Protein AF-A0A920NZK8-F1 (afdb_monomer)

Mean predicted aligned error: 5.79 Å

Foldseek 3Di:
DVVQQFQWDDDPNDTARPFGDDDPDDSYDADDPDDGPCVVRVVVQVVCVVPHNDDHDPPPDDDDDDPDPPVVVVLVVFFPDDDDPDPPDDDWTWGADPVRHTDDIDD

Sequence (107 aa):
MKNLGAVFGQKFGWERPNFFATDGMEQKDDWSFRRSKWFKAVEKECKNVKEKVGLLDMSGPFLNENKRAGCRRIFRLFSCNKLPKKIGRINLCPALNTKGEFIQNLQ

Radius of gyration: 19.39 Å; Cα contacts (8 Å, |Δi|>4): 105; chains: 1; bounding box: 46×30×51 Å

Secondary structure (DSSP, 8-state):
-GGGTEEEEEETTEEEEEEE--TT--SS----SS--TTHHHHHHHHHHHHHS------SSS-------TTHHHHHHHHBSSPPP-STT----EEEE-TTS-EEEEE-

Solvent-accessible surface area (backbone atoms only — not comparable to full-atom values): 7055 Å² total; per-residue (Å²): 100,63,95,69,23,36,28,69,42,79,55,97,95,36,79,41,68,74,48,47,41,52,95,86,48,71,71,62,89,60,92,57,101,57,92,36,78,60,54,63,38,49,52,50,51,53,48,38,43,74,77,63,74,71,86,78,92,75,80,81,65,93,81,86,86,79,88,56,89,67,47,70,61,58,53,55,73,44,28,81,44,86,73,66,89,56,90,97,56,83,55,80,27,45,26,53,48,99,85,69,48,85,72,50,76,42,114

pLDDT: mean 89.44, std 5.25, range [62.03, 98.06]

Structure (mmCIF, N/CA/C/O backbone):
data_AF-A0A920NZK8-F1
#
_entry.id   AF-A0A920NZK8-F1
#
loop_
_atom_site.group_PDB
_atom_site.id
_atom_site.type_symbol
_atom_site.label_atom_id
_atom_site.label_alt_id
_atom_site.label_comp_id
_atom_site.label_asym_id
_atom_site.label_entity_id
_atom_site.label_seq_id
_atom_site.pdbx_PDB_ins_code
_atom_site.Cartn_x
_atom_site.Cartn_y
_atom_site.Cartn_z
_atom_site.occupancy
_atom_site.B_iso_or_equiv
_atom_site.auth_seq_id
_atom_site.auth_comp_id
_atom_site.auth_asym_id
_atom_site.auth_atom_id
_atom_site.pdbx_PDB_model_num
ATOM 1 N N . MET A 1 1 ? -15.147 4.791 -0.187 1.00 88.62 1 MET A N 1
ATOM 2 C CA . MET A 1 1 ? -14.550 4.105 0.987 1.00 88.62 1 MET A CA 1
ATOM 3 C C . MET A 1 1 ? -14.914 4.756 2.323 1.00 88.62 1 MET A C 1
ATOM 5 O O . MET A 1 1 ? -14.908 4.050 3.318 1.00 88.62 1 MET A O 1
ATOM 9 N N . LYS A 1 2 ? -15.310 6.039 2.370 1.00 89.81 2 LYS A N 1
ATOM 10 C CA . LYS A 1 2 ? -15.757 6.710 3.609 1.00 89.81 2 LYS A CA 1
ATOM 11 C C . LYS A 1 2 ? -16.853 5.943 4.372 1.00 89.81 2 LYS A C 1
ATOM 13 O O . LYS A 1 2 ? -16.718 5.698 5.560 1.00 89.81 2 LYS A O 1
ATOM 18 N N . ASN A 1 3 ? -17.868 5.438 3.665 1.00 92.19 3 ASN A N 1
ATOM 19 C CA . ASN A 1 3 ? -18.939 4.625 4.270 1.00 92.19 3 ASN A CA 1
ATOM 20 C C . ASN A 1 3 ? -18.452 3.289 4.867 1.00 92.19 3 ASN A C 1
ATOM 22 O O . ASN A 1 3 ? -19.171 2.684 5.649 1.00 92.19 3 ASN A O 1
ATOM 26 N N . LEU A 1 4 ? -17.251 2.830 4.502 1.00 91.50 4 LEU A N 1
ATOM 27 C CA . LEU A 1 4 ? -16.625 1.612 5.029 1.00 91.50 4 LEU A CA 1
ATOM 28 C C . LEU A 1 4 ? -15.693 1.898 6.218 1.00 91.50 4 LEU A C 1
ATOM 30 O O . LEU A 1 4 ? -14.995 0.995 6.660 1.00 91.50 4 LEU A O 1
ATOM 34 N N . GLY A 1 5 ? -15.634 3.141 6.705 1.00 92.75 5 GLY A N 1
ATOM 35 C CA . GLY A 1 5 ? -14.765 3.515 7.821 1.00 92.75 5 GLY A CA 1
ATOM 36 C C . GLY A 1 5 ? -13.399 4.071 7.422 1.00 92.75 5 GLY A C 1
ATOM 37 O O . GLY A 1 5 ? -12.555 4.238 8.293 1.00 92.75 5 GLY A O 1
ATOM 38 N N . ALA A 1 6 ? -13.144 4.347 6.139 1.00 94.06 6 ALA A N 1
ATOM 39 C CA . ALA A 1 6 ? -11.835 4.835 5.701 1.00 94.06 6 ALA A CA 1
ATOM 40 C C . ALA A 1 6 ? -11.468 6.188 6.328 1.00 94.06 6 ALA A C 1
ATOM 42 O O . ALA A 1 6 ? -12.164 7.185 6.118 1.00 94.06 6 ALA A O 1
ATOM 43 N N . VAL A 1 7 ? -10.321 6.227 7.005 1.00 94.19 7 VAL A N 1
ATOM 44 C CA . VAL A 1 7 ? -9.666 7.458 7.452 1.00 94.19 7 VAL A CA 1
ATOM 45 C C . VAL A 1 7 ? -8.642 7.851 6.395 1.00 94.19 7 VAL A C 1
ATOM 47 O O . VAL A 1 7 ? -7.659 7.144 6.167 1.00 94.19 7 VAL A O 1
ATOM 50 N N . PHE A 1 8 ? -8.910 8.950 5.693 1.00 93.94 8 PHE A N 1
ATOM 51 C CA . PHE A 1 8 ? -8.103 9.383 4.555 1.00 93.94 8 PHE A CA 1
ATOM 52 C C . PHE A 1 8 ? -6.928 10.260 4.983 1.00 93.94 8 PHE A C 1
ATOM 54 O O . PHE A 1 8 ? -7.085 11.192 5.768 1.00 93.94 8 PHE A O 1
ATOM 61 N N . GLY A 1 9 ? -5.766 9.984 4.398 1.00 92.00 9 GLY A N 1
ATOM 62 C CA . GLY A 1 9 ? -4.621 10.882 4.344 1.00 92.00 9 GLY A CA 1
ATOM 63 C C . GLY A 1 9 ? -4.399 11.406 2.927 1.00 92.00 9 GLY A C 1
ATOM 64 O O . GLY A 1 9 ? -4.974 10.905 1.960 1.00 92.00 9 GLY A O 1
ATOM 65 N N . GLN A 1 10 ? -3.528 12.404 2.794 1.00 91.31 10 GLN A N 1
ATOM 66 C CA . GLN A 1 10 ? -3.180 13.008 1.511 1.00 91.31 10 GLN A CA 1
ATOM 67 C C . GLN A 1 10 ? -1.742 12.638 1.124 1.00 91.31 10 GLN A C 1
ATOM 69 O O . GLN A 1 10 ? -0.816 12.787 1.920 1.00 91.31 10 GLN A O 1
ATOM 74 N N . LYS A 1 11 ? -1.539 12.163 -0.110 1.00 88.38 11 LYS A N 1
ATOM 75 C CA . LYS A 1 11 ? -0.209 11.889 -0.676 1.00 88.38 11 LYS A CA 1
ATOM 76 C C . LYS A 1 11 ? -0.147 12.287 -2.153 1.00 88.38 11 LYS A C 1
ATOM 78 O O . LYS A 1 11 ? -0.921 11.780 -2.953 1.00 88.38 11 LYS A O 1
ATOM 83 N N . PHE A 1 12 ? 0.766 13.195 -2.518 1.00 88.25 12 PHE A N 1
ATOM 84 C CA . PHE A 1 12 ? 0.970 13.693 -3.898 1.00 88.25 12 PHE A CA 1
ATOM 85 C C . PHE A 1 12 ? -0.325 14.065 -4.660 1.00 88.25 12 PHE A C 1
ATOM 87 O O . PHE A 1 12 ? -0.554 13.606 -5.772 1.00 88.25 12 PHE A O 1
ATOM 94 N N . GLY A 1 13 ? -1.201 14.865 -4.051 1.00 90.56 13 GLY A N 1
ATOM 95 C CA . GLY A 1 13 ? -2.505 15.256 -4.603 1.00 90.56 13 GLY A CA 1
ATOM 96 C C . GLY A 1 13 ? -3.635 14.227 -4.456 1.00 90.56 13 GLY A C 1
ATOM 97 O O . GLY A 1 13 ? -4.787 14.590 -4.653 1.00 90.56 13 GLY A O 1
ATOM 98 N N . TRP A 1 14 ? -3.348 12.983 -4.061 1.00 90.69 14 TRP A N 1
ATOM 99 C CA . TRP A 1 14 ? -4.360 11.935 -3.895 1.00 90.69 14 TRP A CA 1
ATOM 100 C C . TRP A 1 14 ? -4.798 11.764 -2.443 1.00 90.69 14 TRP A C 1
ATOM 102 O O . TRP A 1 14 ? -3.958 11.716 -1.541 1.00 90.69 14 TRP A O 1
ATOM 112 N N . GLU A 1 15 ? -6.100 11.586 -2.230 1.00 92.06 15 GLU A N 1
ATOM 113 C CA . GLU A 1 15 ? -6.647 11.073 -0.974 1.00 92.06 15 GLU A CA 1
ATOM 114 C C . GLU A 1 15 ? -6.541 9.547 -0.955 1.00 92.06 15 GLU A C 1
ATOM 116 O O . GLU A 1 15 ? -7.015 8.862 -1.864 1.00 92.06 15 GLU A O 1
ATOM 121 N N . ARG A 1 16 ? -5.897 8.999 0.076 1.00 91.88 16 ARG A N 1
ATOM 122 C CA . ARG A 1 16 ? -5.686 7.557 0.237 1.00 91.88 16 ARG A CA 1
ATOM 123 C C . ARG A 1 16 ? -6.164 7.115 1.616 1.00 91.88 16 ARG A C 1
ATOM 125 O O . ARG A 1 16 ? -5.861 7.806 2.586 1.00 91.88 16 ARG A O 1
ATOM 132 N N . PRO A 1 17 ? -6.887 5.989 1.736 1.00 93.44 17 PRO A N 1
ATOM 133 C CA . PRO A 1 17 ? -7.208 5.443 3.048 1.00 93.44 17 PRO A CA 1
ATOM 134 C C . PRO A 1 17 ? -5.904 5.039 3.746 1.00 93.44 17 PRO A C 1
ATOM 136 O O . PRO A 1 17 ? -5.169 4.193 3.239 1.00 93.44 17 PRO A O 1
ATOM 139 N N . ASN A 1 18 ? -5.605 5.659 4.887 1.00 92.81 18 ASN A N 1
ATOM 140 C CA . ASN A 1 18 ? -4.476 5.268 5.732 1.00 92.81 18 ASN A CA 1
ATOM 141 C C . ASN A 1 18 ? -4.799 3.969 6.482 1.00 92.81 18 ASN A C 1
ATOM 143 O O . ASN A 1 18 ? -3.947 3.094 6.597 1.00 92.81 18 ASN A O 1
ATOM 147 N N . PHE A 1 19 ? -6.032 3.870 6.983 1.00 93.44 19 PHE A N 1
ATOM 148 C CA . PHE A 1 19 ? -6.614 2.701 7.640 1.00 93.44 19 PHE A CA 1
ATOM 149 C C . PHE A 1 19 ? -8.148 2.809 7.606 1.00 93.44 19 PHE A C 1
ATOM 151 O O . PHE A 1 19 ? -8.710 3.853 7.255 1.00 93.44 19 PHE A O 1
ATOM 158 N N . PHE A 1 20 ? -8.833 1.741 7.994 1.00 94.62 20 PHE A N 1
ATOM 159 C CA . PHE A 1 20 ? -10.278 1.669 8.145 1.00 94.62 20 PHE A CA 1
ATOM 160 C C . PHE A 1 20 ? -10.634 1.545 9.629 1.00 94.62 20 PHE A C 1
ATOM 162 O O . PHE A 1 20 ? -10.206 0.620 10.315 1.00 94.62 20 PHE A O 1
ATOM 169 N N . ALA A 1 21 ? -11.421 2.487 10.145 1.00 93.50 21 ALA A N 1
ATOM 170 C CA . ALA A 1 21 ? -11.935 2.443 11.506 1.00 93.50 21 ALA A CA 1
ATOM 171 C C . ALA A 1 21 ? -12.905 1.261 11.672 1.00 93.50 21 ALA A C 1
ATOM 173 O O . ALA A 1 21 ? -13.842 1.096 10.889 1.00 93.50 21 ALA A O 1
ATOM 174 N N . THR A 1 22 ? -12.695 0.453 12.711 1.00 88.62 22 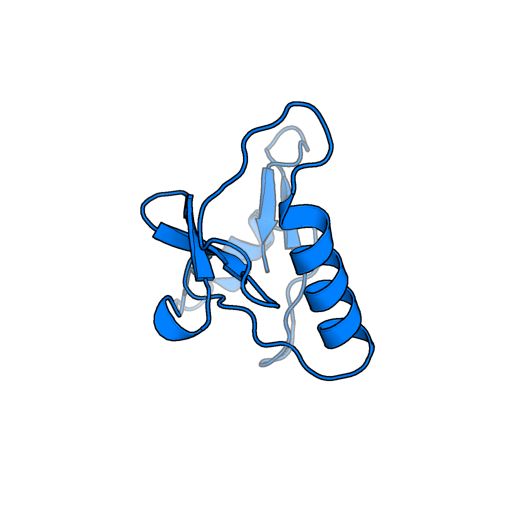THR A N 1
ATOM 175 C CA . THR A 1 22 ? -13.516 -0.724 13.030 1.00 88.62 22 THR A CA 1
ATOM 176 C C . THR A 1 22 ? -14.118 -0.616 14.431 1.00 88.62 22 THR A C 1
ATOM 178 O O . THR A 1 22 ? -13.684 0.197 15.242 1.00 88.62 22 THR A O 1
ATOM 181 N N . ASP A 1 23 ? -15.126 -1.443 14.730 1.00 88.25 23 ASP A N 1
ATOM 182 C CA . ASP A 1 23 ? -15.684 -1.620 16.086 1.00 88.25 23 ASP A CA 1
ATOM 183 C C . ASP A 1 23 ? -16.180 -0.323 16.757 1.00 88.25 23 ASP A C 1
ATOM 185 O O . ASP A 1 23 ? -16.024 -0.128 17.960 1.00 88.25 23 ASP A O 1
ATOM 189 N N . GLY A 1 24 ? -16.762 0.589 15.973 1.00 87.31 24 GLY A N 1
ATOM 190 C CA . GLY A 1 24 ? -17.273 1.866 16.483 1.00 87.31 24 GLY A CA 1
ATOM 191 C C . GLY A 1 24 ? -16.192 2.911 16.781 1.00 87.31 24 GLY A C 1
ATOM 192 O O . GLY A 1 24 ? -16.500 3.950 17.360 1.00 87.31 24 GLY A O 1
ATOM 193 N N . MET A 1 25 ? -14.941 2.665 16.380 1.00 90.69 25 MET A N 1
ATOM 194 C CA . MET A 1 25 ? -13.875 3.660 16.432 1.00 90.69 25 MET A CA 1
ATOM 195 C C . MET A 1 25 ? -14.249 4.917 15.633 1.00 90.69 25 MET A C 1
ATOM 197 O O . MET A 1 25 ? -14.838 4.841 14.553 1.00 90.69 25 MET A O 1
ATOM 201 N N . GLU A 1 26 ? -13.870 6.086 16.151 1.00 90.31 26 GLU A N 1
ATOM 202 C CA . GLU A 1 26 ? -14.054 7.349 15.441 1.00 90.31 26 GLU A CA 1
ATOM 203 C 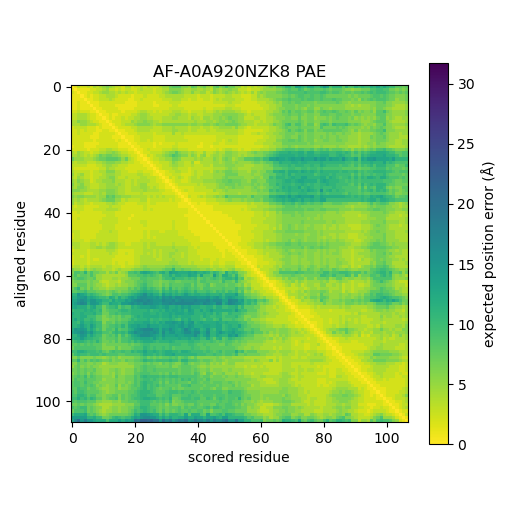C . GLU A 1 26 ? -13.215 7.372 14.149 1.00 90.31 26 GLU A C 1
ATOM 205 O O . GLU A 1 26 ? -12.036 7.019 14.156 1.00 90.31 26 GLU A O 1
ATOM 210 N N . GLN A 1 27 ? -13.808 7.816 13.035 1.00 91.94 27 GLN A N 1
ATOM 211 C CA . GLN A 1 27 ? -13.120 7.963 11.744 1.00 91.94 27 GLN A CA 1
ATOM 212 C C . GLN A 1 27 ? -12.231 9.219 11.719 1.00 91.94 27 GLN A C 1
ATOM 214 O O . GLN A 1 27 ? -12.430 10.127 10.910 1.00 91.94 27 GLN A O 1
ATOM 219 N N . LYS A 1 28 ? -11.271 9.294 12.640 1.00 90.56 28 LYS A N 1
ATOM 220 C CA . LYS A 1 28 ? -10.302 10.385 12.752 1.00 90.56 28 LYS A CA 1
ATOM 221 C C . LYS A 1 28 ? -8.906 9.836 12.988 1.00 90.56 28 LYS A C 1
ATOM 223 O O . LYS A 1 28 ? -8.729 8.800 13.628 1.00 90.56 28 LYS A O 1
ATOM 228 N N . ASP A 1 29 ? -7.923 10.556 12.464 1.00 89.50 29 ASP A N 1
ATOM 229 C CA . ASP A 1 29 ? -6.523 10.251 12.721 1.00 89.50 29 ASP A CA 1
ATOM 230 C C . ASP A 1 29 ? -6.125 10.694 14.139 1.00 89.50 29 ASP A C 1
ATOM 232 O O . ASP A 1 29 ? -6.611 11.704 14.656 1.00 89.50 29 ASP A O 1
ATOM 236 N N . ASP A 1 30 ? -5.244 9.918 14.764 1.00 90.75 30 ASP A N 1
ATOM 237 C CA . ASP A 1 30 ? -4.741 10.118 16.124 1.00 90.75 30 ASP A CA 1
ATOM 238 C C . ASP A 1 30 ? -3.227 10.318 16.033 1.00 90.75 30 ASP A C 1
ATOM 240 O O . ASP A 1 30 ? -2.456 9.375 15.826 1.00 90.75 30 ASP A O 1
ATOM 244 N N . TRP A 1 31 ? -2.800 11.574 16.138 1.00 89.44 31 TRP A N 1
ATOM 245 C CA . TRP A 1 31 ? -1.403 11.963 15.970 1.00 89.44 31 TRP A CA 1
ATOM 246 C C . TRP A 1 31 ? -0.618 11.714 17.257 1.00 89.44 31 TRP A C 1
ATOM 248 O O . TRP A 1 31 ? -0.908 12.297 18.300 1.00 89.44 31 TRP A O 1
ATOM 258 N N . SER A 1 32 ? 0.402 10.861 17.185 1.00 90.06 32 SER A N 1
ATOM 259 C CA . SER A 1 32 ? 1.265 10.539 18.320 1.00 90.06 32 SER A CA 1
ATOM 260 C C . SER A 1 32 ? 2.696 10.263 17.863 1.00 90.06 32 SER A C 1
ATOM 262 O O . SER A 1 32 ? 2.926 9.682 16.807 1.00 90.06 32 SER A O 1
ATOM 264 N N . PHE A 1 33 ? 3.678 10.621 18.696 1.00 93.00 33 PHE A N 1
ATOM 265 C CA . PHE A 1 33 ? 5.074 10.179 18.542 1.00 93.00 33 PHE A CA 1
ATOM 266 C C . PHE A 1 33 ? 5.288 8.722 18.994 1.00 93.00 33 PHE A C 1
ATOM 268 O O . PHE A 1 33 ? 6.412 8.209 18.989 1.00 93.00 33 PHE A O 1
ATOM 275 N N . ARG A 1 34 ? 4.230 8.070 19.482 1.00 93.19 34 ARG A N 1
ATOM 276 C CA . ARG A 1 34 ? 4.192 6.667 19.894 1.00 93.19 34 ARG A CA 1
ATOM 277 C C . ARG A 1 34 ? 3.054 5.969 19.157 1.00 93.19 34 ARG A C 1
ATOM 279 O O . ARG A 1 34 ? 2.460 6.514 18.238 1.00 93.19 34 ARG A O 1
ATOM 286 N N . ARG A 1 35 ? 2.779 4.724 19.539 1.00 92.44 35 ARG A N 1
ATOM 287 C CA . ARG A 1 35 ? 1.710 3.930 18.939 1.00 92.44 35 ARG A CA 1
ATOM 288 C C . ARG A 1 35 ? 0.357 4.635 19.113 1.00 92.44 35 ARG A C 1
ATOM 290 O O . ARG A 1 35 ? -0.134 4.744 20.233 1.00 92.44 35 ARG A O 1
ATOM 297 N N . SER A 1 36 ? -0.210 5.082 17.999 1.00 91.25 36 SER A N 1
ATOM 298 C CA . SER A 1 36 ? -1.526 5.715 17.918 1.00 91.25 36 SER A CA 1
ATOM 299 C C . SER A 1 36 ? -2.668 4.722 18.111 1.00 91.25 36 SER A C 1
ATOM 301 O O . SER A 1 36 ? -2.503 3.505 17.957 1.00 91.25 36 SER A O 1
ATOM 303 N N . LYS A 1 37 ? -3.865 5.248 18.385 1.00 89.44 37 LYS A N 1
ATOM 304 C CA . LYS A 1 37 ? -5.080 4.440 18.594 1.00 89.44 37 LYS A CA 1
ATOM 305 C C . LYS A 1 37 ? -5.439 3.550 17.398 1.00 89.44 37 LYS A C 1
ATOM 307 O O . LYS A 1 37 ? -5.955 2.451 17.594 1.00 89.44 37 LYS A O 1
ATOM 312 N N . TRP A 1 38 ? -5.121 3.971 16.172 1.00 92.31 38 TRP A N 1
ATOM 313 C CA . TRP A 1 38 ? -5.407 3.216 14.942 1.00 92.31 38 TRP A CA 1
ATOM 314 C C . TRP A 1 38 ? -4.569 1.942 14.777 1.00 92.31 38 TRP A C 1
ATOM 316 O O . TRP A 1 38 ? -4.867 1.117 13.916 1.00 92.31 38 TRP A O 1
ATOM 326 N N . PHE A 1 39 ? -3.560 1.711 15.625 1.00 93.62 39 PHE A N 1
ATOM 327 C CA . PHE A 1 39 ? -2.715 0.517 15.542 1.00 93.62 3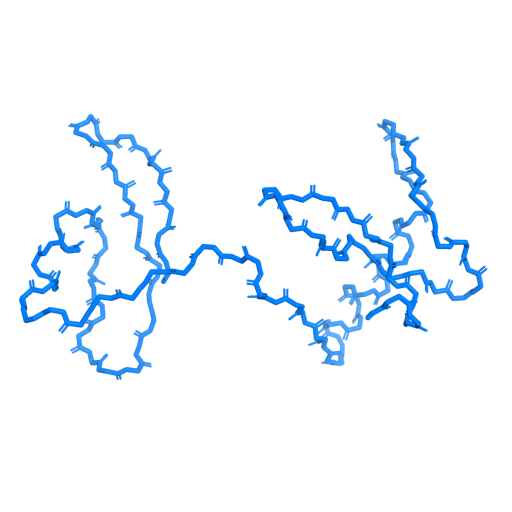9 PHE A CA 1
ATOM 328 C C . PHE A 1 39 ? -3.517 -0.790 15.648 1.00 93.62 39 PHE A C 1
ATOM 330 O O . PHE A 1 39 ? -3.194 -1.765 14.976 1.00 93.62 39 PHE A O 1
ATOM 337 N N . LYS A 1 40 ? -4.585 -0.813 16.460 1.00 92.25 40 LYS A N 1
ATOM 338 C CA . LYS A 1 40 ? -5.466 -1.986 16.587 1.00 92.25 40 LYS A CA 1
ATOM 339 C C . LYS A 1 40 ? -6.316 -2.241 15.343 1.00 92.25 40 LYS A C 1
ATOM 341 O O . LYS A 1 40 ? -6.565 -3.402 15.026 1.00 92.25 40 LYS A O 1
ATOM 346 N N . ALA A 1 41 ? -6.714 -1.191 14.630 1.00 94.12 41 ALA A N 1
ATOM 347 C CA . ALA A 1 41 ? -7.409 -1.325 13.354 1.00 94.12 41 ALA A CA 1
ATOM 348 C C . ALA A 1 41 ? -6.469 -1.915 12.288 1.00 94.12 41 ALA A C 1
ATOM 350 O O . ALA A 1 41 ? -6.799 -2.919 11.660 1.00 94.12 41 ALA A O 1
ATOM 351 N N . VAL A 1 42 ? -5.242 -1.392 12.184 1.00 94.56 42 VAL A N 1
ATOM 352 C CA . VAL A 1 42 ? -4.222 -1.907 11.251 1.00 94.56 42 VAL A CA 1
ATOM 353 C C . VAL A 1 42 ? -3.823 -3.352 11.577 1.00 94.56 42 VAL A C 1
ATOM 355 O O . VAL A 1 42 ? -3.671 -4.168 10.672 1.00 94.56 42 VAL A O 1
ATOM 358 N N . GLU A 1 43 ? -3.711 -3.718 12.861 1.00 94.94 43 GLU A N 1
ATOM 359 C CA . GLU A 1 43 ? -3.480 -5.111 13.280 1.00 94.94 43 GLU A CA 1
ATOM 360 C C . GLU A 1 43 ? -4.559 -6.052 12.714 1.00 94.94 43 GLU A C 1
ATOM 362 O O . GLU A 1 43 ? -4.238 -7.123 12.189 1.00 94.94 43 GLU A O 1
ATOM 367 N N . LYS A 1 44 ? -5.833 -5.638 12.767 1.00 94.00 44 LYS A N 1
ATOM 368 C CA . LYS A 1 44 ? -6.956 -6.402 12.207 1.00 94.00 44 LYS A CA 1
ATOM 369 C C . LYS A 1 44 ? -6.903 -6.475 10.685 1.00 94.00 44 LYS A C 1
ATOM 371 O O . LYS A 1 44 ? -7.134 -7.554 10.146 1.00 94.00 44 LYS A O 1
ATOM 376 N N . GLU A 1 45 ? -6.569 -5.383 10.000 1.00 95.31 45 GLU A N 1
ATOM 377 C CA . GLU A 1 45 ? -6.398 -5.382 8.542 1.00 95.31 45 GLU A CA 1
ATOM 378 C C . GLU A 1 45 ? -5.304 -6.360 8.109 1.00 95.31 45 GLU A C 1
ATOM 380 O O . GLU A 1 45 ? -5.558 -7.245 7.291 1.00 95.31 45 GLU A O 1
ATOM 385 N N . CYS A 1 46 ? -4.115 -6.269 8.713 1.00 96.12 46 CYS A N 1
ATOM 386 C CA . CYS A 1 46 ? -3.002 -7.171 8.433 1.00 96.12 46 CYS A CA 1
ATOM 387 C C . CYS A 1 46 ? -3.371 -8.635 8.701 1.00 96.12 46 CYS A C 1
ATOM 389 O O . CYS A 1 46 ? -3.074 -9.505 7.879 1.00 96.12 46 CYS A O 1
ATOM 391 N N . LYS A 1 47 ? -4.046 -8.916 9.825 1.00 96.81 47 LYS A N 1
ATOM 392 C CA . LYS A 1 47 ? -4.520 -10.265 10.151 1.00 96.81 47 LYS A CA 1
ATOM 393 C C . LYS A 1 47 ? -5.541 -10.764 9.127 1.00 96.81 47 LYS A C 1
ATOM 395 O O . LYS A 1 47 ? -5.4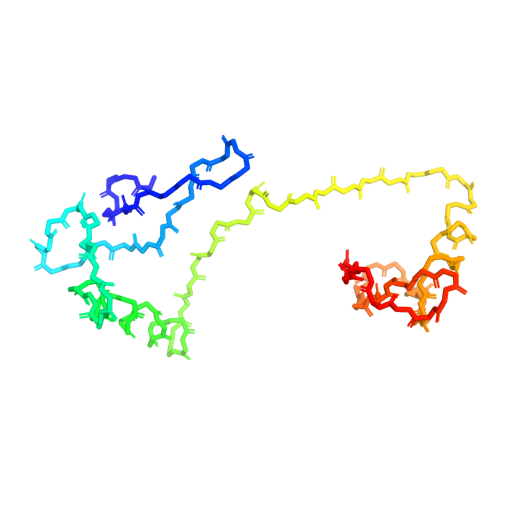24 -11.892 8.662 1.00 96.81 47 LYS A O 1
ATOM 400 N N . ASN A 1 48 ? -6.487 -9.922 8.712 1.00 96.06 48 ASN A N 1
ATOM 401 C CA . ASN A 1 48 ? -7.495 -10.278 7.717 1.00 96.06 48 ASN A CA 1
ATOM 402 C C . ASN A 1 48 ? -6.887 -10.539 6.330 1.00 96.06 48 ASN A C 1
ATOM 404 O O . ASN A 1 48 ? -7.275 -11.503 5.681 1.00 96.06 48 ASN A O 1
ATOM 408 N N . VAL A 1 49 ? -5.910 -9.741 5.884 1.00 96.81 49 VAL A N 1
ATOM 409 C CA . VAL A 1 49 ? -5.197 -10.003 4.619 1.00 96.81 49 VAL A CA 1
ATOM 410 C C . VAL A 1 49 ? -4.411 -11.312 4.690 1.00 96.81 49 VAL A C 1
ATOM 412 O O . VAL A 1 49 ? -4.373 -12.054 3.715 1.00 96.81 49 VAL A O 1
ATOM 415 N N . LYS A 1 50 ? -3.803 -11.609 5.844 1.00 97.50 50 LYS A N 1
ATOM 416 C CA . LYS A 1 50 ? -3.029 -12.838 6.047 1.00 97.50 50 LYS A CA 1
ATOM 417 C C . LYS A 1 50 ? -3.903 -14.093 6.094 1.00 97.50 50 LYS A C 1
ATOM 419 O O . LYS A 1 50 ? -3.506 -15.124 5.566 1.00 97.50 50 LYS A O 1
ATOM 424 N N . GLU A 1 51 ? -5.041 -14.027 6.778 1.00 98.06 51 GLU A N 1
ATOM 425 C CA . GLU A 1 51 ? -5.889 -15.194 7.060 1.00 98.06 51 GLU A CA 1
ATOM 426 C C . GLU A 1 51 ? -7.046 -15.358 6.065 1.00 98.06 51 GLU A C 1
ATOM 428 O O . GLU A 1 51 ? -7.644 -16.431 5.998 1.00 98.06 51 GLU A O 1
ATOM 433 N N . LYS A 1 52 ? -7.396 -14.305 5.318 1.00 97.06 52 LYS A N 1
ATOM 434 C CA . LYS A 1 52 ? -8.549 -14.269 4.409 1.00 97.06 52 LYS A CA 1
ATOM 435 C C . LYS A 1 52 ? -8.190 -13.556 3.098 1.00 97.06 52 LYS A C 1
ATOM 437 O O . LYS A 1 52 ? -7.319 -14.005 2.363 1.00 97.06 52 LYS A O 1
ATOM 442 N N . VAL A 1 53 ? -8.891 -12.469 2.777 1.00 96.00 53 VAL A N 1
ATOM 443 C CA . VAL A 1 53 ? -8.711 -11.664 1.568 1.00 96.00 53 VAL A CA 1
ATOM 444 C C . VAL A 1 53 ? -8.783 -10.186 1.931 1.00 96.00 53 VAL A C 1
ATOM 446 O O . VAL A 1 53 ? -9.607 -9.774 2.751 1.00 96.00 53 VAL A O 1
ATOM 449 N N . GLY A 1 54 ? -7.911 -9.389 1.320 1.00 94.06 54 GLY A N 1
ATOM 450 C CA . GLY A 1 54 ? -7.896 -7.937 1.439 1.00 94.06 54 GLY A CA 1
ATOM 451 C C . GLY A 1 54 ? -8.030 -7.274 0.077 1.00 94.06 54 GLY A C 1
ATOM 452 O O . GLY A 1 54 ? -7.553 -7.804 -0.925 1.00 94.06 54 GLY A O 1
ATOM 453 N N . LEU A 1 55 ? -8.653 -6.098 0.055 1.00 93.44 55 LEU A N 1
ATOM 454 C CA . LEU A 1 55 ? -8.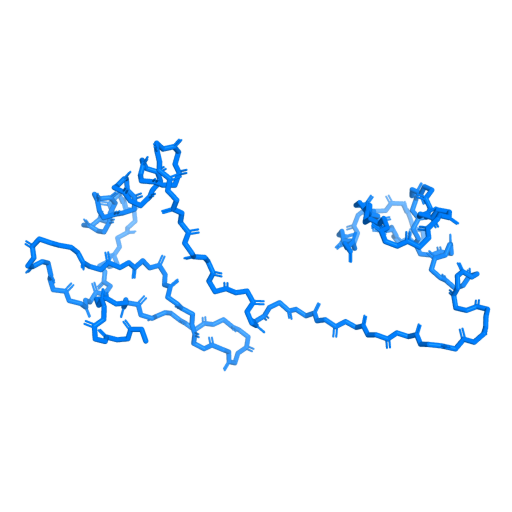677 -5.224 -1.109 1.00 93.44 55 LEU A CA 1
ATOM 455 C C . LEU A 1 55 ? -7.851 -3.980 -0.796 1.00 93.44 55 LEU A C 1
ATOM 457 O O . LEU A 1 55 ? -8.120 -3.281 0.177 1.00 93.44 55 LEU A O 1
ATOM 461 N N . LEU A 1 56 ? -6.858 -3.714 -1.637 1.00 92.00 56 LEU A N 1
ATOM 462 C CA . LEU A 1 56 ? -6.034 -2.519 -1.557 1.00 92.00 56 LEU A CA 1
ATOM 463 C C . LEU A 1 56 ? -6.394 -1.612 -2.723 1.00 92.00 56 LEU A C 1
ATOM 465 O O . LEU A 1 56 ? -6.370 -2.034 -3.879 1.00 92.00 56 LEU A O 1
ATOM 469 N N . ASP A 1 57 ? -6.694 -0.355 -2.422 1.00 90.00 57 ASP A N 1
ATOM 470 C CA . ASP A 1 57 ? -6.726 0.657 -3.463 1.00 90.00 57 ASP A CA 1
ATOM 471 C C . ASP A 1 57 ? -5.303 0.825 -4.013 1.00 90.00 57 ASP A C 1
ATOM 473 O O . ASP A 1 57 ? -4.351 1.038 -3.260 1.00 90.00 57 ASP A O 1
ATOM 477 N N . MET A 1 58 ? -5.142 0.747 -5.330 1.00 88.81 58 MET A N 1
ATOM 478 C CA . MET A 1 58 ? -3.869 0.917 -6.040 1.00 88.81 58 MET A CA 1
ATOM 479 C C . MET A 1 58 ? -4.016 1.922 -7.188 1.00 88.81 58 MET A C 1
ATOM 481 O O . MET A 1 58 ? -3.308 1.826 -8.182 1.00 88.81 58 MET A O 1
ATOM 485 N N . SER A 1 59 ? -4.924 2.895 -7.046 1.00 85.62 59 SER A N 1
ATOM 486 C CA . SER A 1 59 ? -5.191 3.913 -8.076 1.00 85.62 59 SER A CA 1
ATOM 487 C C . SER A 1 59 ? -4.167 5.058 -8.090 1.00 85.62 59 SER A C 1
ATOM 489 O O . SER A 1 59 ? -3.906 5.641 -9.133 1.00 85.62 59 SER A O 1
ATOM 491 N N . GLY A 1 60 ? -3.574 5.382 -6.934 1.00 75.81 60 GLY A N 1
ATOM 492 C CA . GLY A 1 60 ? -2.621 6.492 -6.777 1.00 75.81 60 GLY A CA 1
ATOM 493 C C . GLY A 1 60 ? -1.138 6.282 -7.169 1.00 75.81 60 GLY A C 1
ATOM 494 O O . GLY A 1 60 ? -0.419 7.282 -7.198 1.00 75.81 60 GLY A O 1
ATOM 495 N N . PRO A 1 61 ? -0.597 5.066 -7.409 1.00 78.50 61 PRO A N 1
ATOM 496 C CA . PRO A 1 61 ? 0.770 4.904 -7.905 1.00 78.50 61 PRO A CA 1
ATOM 497 C C . PRO A 1 61 ? 0.999 5.592 -9.257 1.00 78.50 61 PRO A C 1
ATOM 499 O O . PRO A 1 61 ? 0.114 5.651 -10.106 1.00 78.50 61 PRO A O 1
ATOM 502 N N . PHE A 1 62 ? 2.228 6.059 -9.481 1.00 78.44 62 PHE A N 1
ATOM 503 C CA . PHE A 1 62 ? 2.633 6.620 -10.767 1.00 78.44 62 PHE A CA 1
ATOM 504 C C . PHE A 1 62 ? 2.746 5.509 -11.819 1.00 78.44 62 PHE A C 1
ATOM 506 O O . PHE A 1 62 ? 3.614 4.641 -11.723 1.00 78.44 62 PHE A O 1
ATOM 513 N N . LEU A 1 63 ? 1.871 5.547 -12.824 1.00 82.69 63 LEU A N 1
ATOM 514 C CA . LEU A 1 63 ? 1.837 4.593 -13.928 1.00 82.69 63 LEU A CA 1
ATOM 515 C C . LEU A 1 63 ? 2.324 5.268 -15.213 1.00 82.69 63 LEU A C 1
ATOM 517 O O . LEU A 1 63 ? 1.803 6.310 -15.602 1.00 82.69 63 LEU A O 1
ATOM 521 N N . ASN A 1 64 ? 3.288 4.649 -15.897 1.00 83.81 64 ASN A N 1
ATOM 522 C CA . ASN A 1 64 ? 3.721 5.083 -17.225 1.00 83.81 64 ASN A CA 1
ATOM 523 C C . ASN A 1 64 ? 3.507 3.967 -18.230 1.00 83.81 64 ASN A C 1
ATOM 525 O O . ASN A 1 64 ? 3.947 2.838 -18.018 1.00 83.81 64 ASN A O 1
ATOM 529 N N . GLU A 1 65 ? 2.907 4.310 -19.362 1.00 85.94 65 GLU A N 1
ATOM 530 C CA . GLU A 1 65 ? 2.743 3.401 -20.484 1.00 85.94 65 GLU A CA 1
ATOM 531 C C . GLU A 1 65 ? 3.560 3.905 -21.677 1.00 85.94 65 GLU A C 1
ATOM 533 O O . GLU A 1 65 ? 3.507 5.080 -22.037 1.00 85.94 65 GLU A O 1
ATOM 538 N N . ASN A 1 66 ? 4.327 3.017 -22.313 1.00 83.44 66 ASN A N 1
ATOM 539 C CA . ASN A 1 66 ? 5.051 3.349 -23.535 1.00 83.44 66 ASN A CA 1
ATOM 540 C C . ASN A 1 66 ? 4.913 2.229 -24.570 1.00 83.44 66 ASN A C 1
ATOM 542 O O . ASN A 1 66 ? 5.475 1.146 -24.421 1.00 83.44 66 ASN A O 1
ATOM 546 N N . LYS A 1 67 ? 4.168 2.520 -25.643 1.00 84.50 67 LYS A N 1
ATOM 547 C CA . LYS A 1 67 ? 3.880 1.587 -26.749 1.00 84.50 67 LYS A CA 1
ATOM 548 C C . LYS A 1 67 ? 4.837 1.730 -27.931 1.00 84.50 67 LYS A C 1
ATOM 550 O O . LYS A 1 67 ? 4.671 1.053 -28.943 1.00 84.50 67 LYS A O 1
ATOM 555 N N . ARG A 1 68 ? 5.827 2.626 -27.854 1.00 85.50 68 ARG A N 1
ATOM 556 C CA . ARG A 1 68 ? 6.691 2.931 -28.997 1.00 85.50 68 ARG A CA 1
ATOM 557 C C . ARG A 1 68 ? 7.579 1.736 -29.342 1.00 85.50 68 ARG A C 1
ATOM 559 O O . ARG A 1 68 ? 8.231 1.152 -28.471 1.00 85.50 68 ARG A O 1
ATOM 566 N N . ALA A 1 69 ? 7.672 1.425 -30.635 1.00 82.25 69 ALA A N 1
ATOM 567 C CA . ALA A 1 69 ? 8.621 0.439 -31.139 1.00 82.25 69 ALA A CA 1
ATOM 568 C C . ALA A 1 69 ? 10.046 0.777 -30.658 1.00 82.25 69 ALA A C 1
ATOM 570 O O . ALA A 1 69 ? 10.500 1.918 -30.750 1.00 82.25 69 ALA A O 1
ATOM 571 N N . GLY A 1 70 ? 10.740 -0.210 -30.087 1.00 82.12 70 GLY A N 1
ATOM 572 C CA . GLY A 1 70 ? 12.092 -0.032 -29.547 1.00 82.12 70 GLY A CA 1
ATOM 573 C C . GLY A 1 70 ? 12.178 0.531 -28.121 1.00 82.12 70 GLY A C 1
ATOM 574 O O . GLY A 1 70 ? 13.291 0.641 -27.604 1.00 82.12 70 GLY A O 1
ATOM 575 N N . CYS A 1 71 ? 11.059 0.807 -27.437 1.00 85.19 71 CYS A N 1
ATOM 576 C CA . CYS A 1 71 ? 11.059 1.303 -26.051 1.00 85.19 71 CYS A CA 1
ATOM 577 C C . CYS A 1 71 ? 11.861 0.405 -25.084 1.00 85.19 71 CYS A C 1
ATOM 579 O O . CYS A 1 71 ? 12.562 0.880 -24.191 1.00 85.19 71 CYS A O 1
ATOM 581 N N . ARG A 1 72 ? 11.885 -0.906 -25.347 1.00 84.44 72 ARG A N 1
ATOM 582 C CA . ARG A 1 72 ? 12.705 -1.874 -24.608 1.00 84.44 72 ARG A CA 1
ATOM 583 C C . ARG A 1 72 ? 14.191 -1.498 -24.537 1.00 84.44 72 ARG A C 1
ATOM 585 O O . ARG A 1 72 ? 14.833 -1.774 -23.528 1.00 84.44 72 ARG A O 1
ATOM 592 N N . ARG A 1 73 ? 14.751 -0.892 -25.591 1.00 85.44 73 ARG A N 1
ATOM 593 C CA . ARG A 1 73 ? 16.156 -0.455 -25.603 1.00 85.44 73 ARG A CA 1
ATOM 594 C C . ARG A 1 73 ? 16.382 0.700 -24.631 1.00 85.44 73 ARG A C 1
ATOM 596 O O . ARG A 1 73 ? 17.395 0.703 -23.949 1.00 85.44 73 ARG A O 1
ATOM 603 N N . ILE A 1 74 ? 15.421 1.618 -24.534 1.00 84.06 74 ILE A N 1
ATOM 604 C CA . ILE A 1 74 ? 15.461 2.753 -23.605 1.00 84.06 74 ILE A CA 1
ATOM 605 C C . ILE A 1 74 ? 15.395 2.243 -22.164 1.00 84.06 74 ILE A C 1
ATOM 607 O O . ILE A 1 74 ? 16.281 2.542 -21.374 1.00 84.06 74 ILE A O 1
ATOM 611 N N . PHE A 1 75 ? 14.425 1.385 -21.831 1.00 84.38 75 PHE A N 1
ATOM 612 C CA . PHE A 1 75 ? 14.319 0.832 -20.474 1.00 84.38 75 PHE A CA 1
ATOM 613 C C . PHE A 1 75 ? 15.536 0.004 -20.053 1.00 84.38 75 PHE A C 1
ATOM 615 O O . PHE A 1 75 ? 15.876 -0.039 -18.874 1.00 84.38 75 PHE A O 1
ATOM 622 N N . ARG A 1 76 ? 16.230 -0.625 -21.008 1.00 85.00 76 ARG A N 1
ATOM 623 C CA . ARG A 1 76 ? 17.466 -1.362 -20.728 1.00 85.00 76 ARG A CA 1
ATOM 624 C C . ARG A 1 76 ? 18.630 -0.447 -20.334 1.00 85.00 76 ARG A C 1
ATOM 626 O O . ARG A 1 76 ? 19.535 -0.925 -19.668 1.00 85.00 76 ARG A O 1
ATOM 633 N N . LEU A 1 77 ? 18.617 0.827 -20.732 1.00 82.69 77 LEU A N 1
ATOM 634 C CA . LEU A 1 77 ? 19.627 1.802 -20.305 1.00 82.69 77 LEU A CA 1
ATOM 635 C C . LEU A 1 77 ? 19.412 2.248 -18.856 1.00 82.69 77 LEU A C 1
ATOM 637 O O . LEU A 1 77 ? 20.377 2.555 -18.170 1.00 82.69 77 LEU A O 1
ATOM 641 N N . PHE A 1 78 ? 18.159 2.269 -18.398 1.00 77.56 78 PHE A N 1
ATOM 642 C CA . PHE A 1 78 ? 17.823 2.687 -17.039 1.00 77.56 78 PHE A CA 1
ATOM 643 C C . PHE A 1 78 ? 17.874 1.546 -16.027 1.00 77.56 78 PHE A C 1
ATOM 645 O O . PHE A 1 78 ? 18.158 1.799 -14.864 1.00 77.56 78 PHE A O 1
ATOM 652 N N . SER A 1 79 ? 17.576 0.308 -16.435 1.00 83.88 79 SER A N 1
ATOM 653 C CA . SER A 1 79 ? 17.464 -0.810 -15.497 1.00 83.88 79 SER A CA 1
ATOM 654 C C . SER A 1 79 ? 18.740 -1.636 -15.367 1.00 83.88 79 SER A C 1
ATOM 656 O O . SER A 1 79 ? 19.311 -2.085 -16.359 1.00 83.88 79 SER A O 1
ATOM 658 N N . CYS A 1 80 ? 19.101 -1.958 -14.125 1.00 86.38 80 CYS A N 1
ATOM 659 C CA . CYS A 1 80 ? 20.181 -2.896 -13.808 1.00 86.38 80 CYS A CA 1
ATOM 660 C C . CYS A 1 80 ? 19.763 -4.370 -13.874 1.00 86.38 80 CYS A C 1
ATOM 662 O O . CYS A 1 80 ? 20.619 -5.253 -13.875 1.00 86.38 80 CYS A O 1
ATOM 664 N N . ASN A 1 81 ? 18.460 -4.655 -13.961 1.00 88.06 81 ASN A N 1
ATOM 665 C CA . ASN A 1 81 ? 17.939 -6.014 -14.069 1.00 88.06 81 ASN A CA 1
ATOM 666 C C . ASN A 1 81 ? 17.574 -6.377 -15.510 1.00 88.06 81 ASN A C 1
ATOM 668 O O . ASN A 1 81 ? 17.273 -5.538 -16.361 1.00 88.06 81 ASN A O 1
ATOM 672 N N . LYS A 1 82 ? 17.540 -7.686 -15.787 1.00 88.00 82 LYS A N 1
ATOM 673 C CA . LYS A 1 82 ? 17.019 -8.189 -17.062 1.00 88.00 82 LYS A CA 1
ATOM 674 C C . LYS A 1 82 ? 15.531 -7.851 -17.173 1.00 88.00 82 LYS A C 1
ATOM 676 O O . LYS A 1 82 ? 14.716 -8.331 -16.385 1.00 88.00 82 LYS A O 1
ATOM 681 N N . LEU A 1 83 ? 15.186 -7.089 -18.210 1.00 89.06 83 LEU A N 1
ATOM 682 C CA . LEU A 1 83 ? 13.793 -6.820 -18.559 1.00 89.06 83 LEU A CA 1
ATOM 683 C C . LEU A 1 83 ? 13.057 -8.121 -18.932 1.00 89.06 83 LEU A C 1
ATOM 685 O O . LEU A 1 83 ? 13.656 -8.984 -19.599 1.00 89.06 83 LEU A O 1
ATOM 689 N N . PRO A 1 84 ? 11.757 -8.241 -18.600 1.00 89.88 84 PRO A N 1
ATOM 690 C CA . PRO A 1 84 ? 10.926 -9.359 -19.025 1.00 89.88 84 PRO A CA 1
ATOM 691 C C . PRO A 1 84 ? 11.040 -9.626 -20.533 1.00 89.88 84 PRO A C 1
ATOM 693 O O . PRO A 1 84 ? 11.026 -8.712 -21.358 1.00 89.88 84 PRO A O 1
ATOM 696 N N . LYS A 1 85 ? 11.221 -10.899 -20.909 1.00 87.50 85 LYS A N 1
ATOM 697 C CA . LYS A 1 85 ? 11.363 -11.311 -22.319 1.00 87.50 85 LYS A CA 1
ATOM 698 C C . LYS A 1 85 ? 10.043 -11.710 -22.974 1.00 87.50 85 LYS A C 1
ATOM 700 O O . LYS A 1 85 ? 9.943 -11.597 -24.189 1.00 87.50 85 LYS A O 1
ATOM 705 N N . LYS A 1 86 ? 9.085 -12.200 -22.185 1.00 90.38 86 LYS A N 1
ATOM 706 C CA . LYS A 1 86 ? 7.772 -12.674 -22.636 1.00 90.38 86 LYS A CA 1
ATOM 707 C C . LYS A 1 86 ? 6.699 -11.676 -22.202 1.00 90.38 86 LYS A C 1
ATOM 709 O O . LYS A 1 86 ? 6.822 -11.092 -21.127 1.00 90.38 86 LYS A O 1
ATOM 714 N N . ILE A 1 87 ? 5.667 -11.512 -23.025 1.00 90.25 87 ILE A N 1
ATOM 715 C CA . ILE A 1 87 ? 4.484 -10.701 -22.706 1.00 90.25 87 ILE A CA 1
ATOM 716 C C . ILE A 1 87 ? 3.777 -11.296 -21.47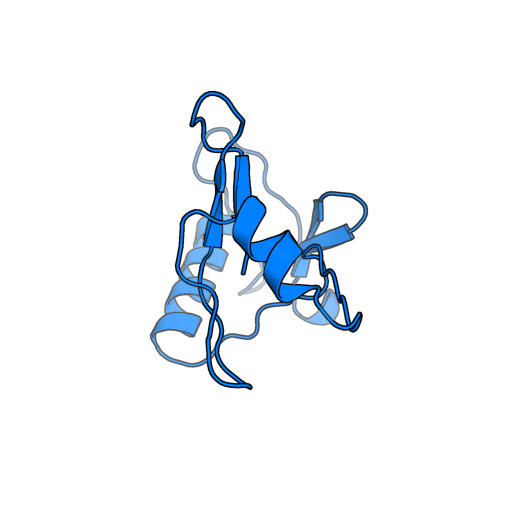5 1.00 90.25 87 ILE A C 1
ATOM 718 O O . ILE A 1 87 ? 3.796 -12.512 -21.283 1.00 90.25 87 ILE A O 1
ATOM 722 N N . GLY A 1 88 ? 3.202 -10.438 -20.625 1.00 91.69 88 GLY A N 1
ATOM 723 C CA . GLY A 1 88 ? 2.488 -10.844 -19.406 1.00 91.69 88 GLY A CA 1
ATOM 724 C C . GLY A 1 88 ? 3.385 -11.133 -18.197 1.00 91.69 88 GLY A C 1
ATOM 725 O O . GLY A 1 88 ? 2.932 -11.717 -17.217 1.00 91.69 88 GLY A O 1
ATOM 726 N N . ARG A 1 89 ? 4.669 -10.761 -18.250 1.00 91.94 89 ARG A N 1
ATOM 727 C CA . ARG A 1 89 ? 5.614 -10.910 -17.133 1.00 91.94 89 ARG A CA 1
ATOM 728 C C . ARG A 1 89 ? 5.977 -9.544 -16.565 1.00 91.94 89 ARG A C 1
ATOM 730 O O . ARG A 1 89 ? 6.275 -8.628 -17.324 1.00 91.94 89 ARG A O 1
ATOM 737 N N . ILE A 1 90 ? 6.025 -9.467 -15.241 1.00 91.25 90 ILE A N 1
ATOM 738 C CA . ILE A 1 90 ? 6.426 -8.288 -14.468 1.00 91.25 90 ILE A CA 1
ATOM 739 C C . ILE A 1 90 ? 7.760 -8.608 -13.786 1.00 91.25 90 ILE A C 1
ATOM 741 O O . ILE A 1 90 ? 8.012 -9.764 -13.434 1.00 91.25 90 ILE A O 1
ATOM 745 N N . ASN A 1 91 ? 8.640 -7.617 -13.653 1.00 88.94 91 ASN A N 1
ATOM 746 C CA . ASN A 1 91 ? 9.884 -7.768 -12.906 1.00 88.94 91 ASN A CA 1
ATOM 747 C C . ASN A 1 91 ? 10.249 -6.458 -12.209 1.00 88.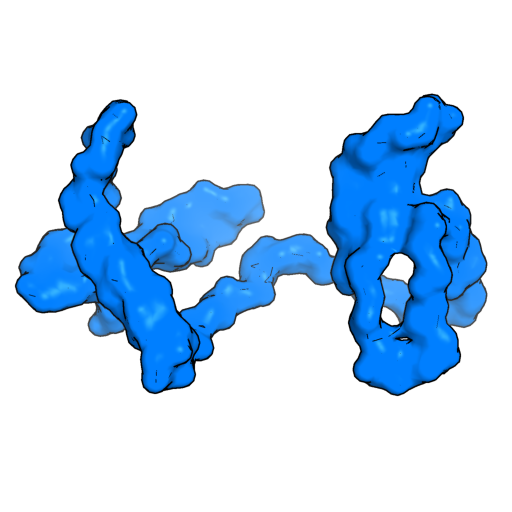94 91 ASN A C 1
ATOM 749 O O . ASN A 1 91 ? 10.076 -5.392 -12.788 1.00 88.94 91 ASN A O 1
ATOM 753 N N . LEU A 1 92 ? 10.813 -6.555 -11.005 1.00 89.06 92 LEU A N 1
ATOM 754 C CA . LEU A 1 92 ? 11.352 -5.395 -10.308 1.00 89.06 92 LEU A CA 1
ATOM 755 C C . LEU A 1 92 ? 12.692 -5.004 -10.937 1.00 89.06 92 LEU A C 1
ATOM 757 O O . LEU A 1 92 ? 13.627 -5.808 -11.021 1.00 89.06 92 LEU A O 1
ATOM 761 N N . CYS A 1 93 ? 12.782 -3.758 -11.369 1.00 89.12 93 CYS A N 1
ATOM 762 C CA . CYS A 1 93 ? 13.861 -3.229 -12.180 1.00 89.12 93 CYS A CA 1
ATOM 763 C C . CYS A 1 93 ? 14.453 -1.978 -11.512 1.00 89.12 93 CYS A C 1
ATOM 765 O O . CYS A 1 93 ? 13.974 -0.873 -11.762 1.00 89.12 93 CYS A O 1
ATOM 767 N N . PRO A 1 94 ? 15.501 -2.124 -10.680 1.00 89.88 94 PRO A N 1
ATOM 768 C CA . PRO A 1 94 ? 16.196 -0.987 -10.082 1.00 89.88 94 PRO A CA 1
ATOM 769 C C . PRO A 1 94 ? 16.813 -0.096 -11.159 1.00 89.88 94 PRO A C 1
ATOM 771 O O . PRO A 1 94 ? 17.379 -0.616 -12.129 1.00 89.88 94 PRO A O 1
ATOM 774 N N . ALA A 1 95 ? 16.717 1.217 -10.967 1.00 89.88 95 ALA A N 1
ATOM 775 C CA . ALA A 1 95 ? 17.385 2.226 -11.774 1.00 89.88 95 ALA A CA 1
ATOM 776 C C . ALA A 1 95 ? 18.472 2.936 -10.963 1.00 89.88 95 ALA A C 1
ATOM 778 O O . ALA A 1 95 ? 18.233 3.342 -9.821 1.00 89.88 95 ALA A O 1
ATOM 779 N N . LEU A 1 96 ? 19.654 3.082 -11.565 1.00 90.44 96 LEU A N 1
ATOM 780 C CA . LEU A 1 96 ? 20.810 3.744 -10.961 1.00 90.44 96 LEU A CA 1
ATOM 781 C C . LEU A 1 96 ? 21.156 5.030 -11.708 1.00 90.44 96 LEU A C 1
ATOM 783 O O . LEU A 1 96 ? 20.855 5.174 -12.895 1.00 90.44 96 LEU A O 1
ATOM 787 N N . ASN A 1 97 ? 21.820 5.953 -11.020 1.00 90.06 97 ASN A N 1
ATOM 788 C CA . ASN A 1 97 ? 22.425 7.110 -11.669 1.00 90.06 97 ASN A CA 1
ATOM 789 C C . ASN A 1 97 ? 23.800 6.762 -12.267 1.00 90.06 97 ASN A C 1
ATOM 791 O O . ASN A 1 97 ? 24.307 5.649 -12.126 1.00 90.06 97 ASN A O 1
ATOM 795 N N . THR A 1 98 ? 24.435 7.735 -12.922 1.00 89.94 98 THR A N 1
ATOM 796 C CA . THR A 1 98 ? 25.753 7.562 -13.558 1.00 89.94 98 THR A CA 1
ATOM 797 C C . THR A 1 98 ? 26.885 7.259 -12.572 1.00 89.94 98 THR A C 1
ATOM 799 O O . THR A 1 98 ? 27.936 6.788 -12.997 1.00 89.94 98 THR A O 1
ATOM 802 N N . LYS A 1 99 ? 26.676 7.489 -11.269 1.00 92.94 99 LYS A N 1
ATOM 803 C CA . LYS A 1 99 ? 27.609 7.146 -10.187 1.00 92.94 99 LYS A CA 1
ATOM 804 C C . LYS A 1 99 ? 27.326 5.771 -9.562 1.00 92.94 99 LYS A C 1
ATOM 806 O O . LYS A 1 99 ? 28.071 5.346 -8.688 1.00 92.94 99 LYS A O 1
ATOM 811 N N . GLY A 1 100 ? 26.276 5.073 -10.005 1.00 89.19 100 GLY A N 1
ATOM 812 C CA . GLY A 1 100 ? 25.861 3.775 -9.468 1.00 89.19 100 GLY A CA 1
ATOM 813 C C . GLY A 1 100 ? 24.962 3.853 -8.229 1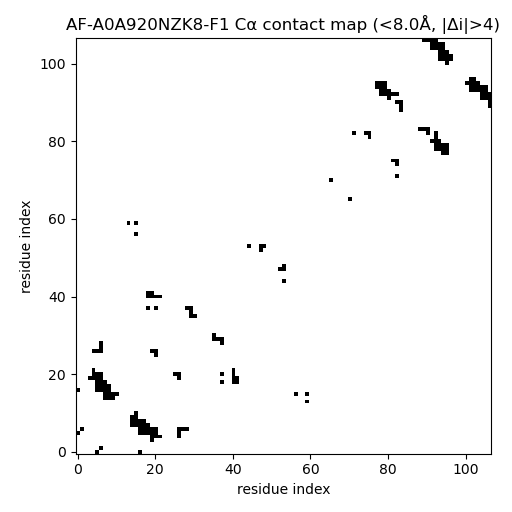.00 89.19 100 GLY A C 1
ATOM 814 O O . GLY A 1 100 ? 24.709 2.831 -7.599 1.00 89.19 100 GLY A O 1
ATOM 815 N N . GLU A 1 101 ? 24.461 5.036 -7.874 1.00 92.31 101 GLU A N 1
ATOM 816 C CA . GLU A 1 101 ? 23.578 5.224 -6.720 1.00 92.31 101 GLU A CA 1
ATOM 817 C C . GLU A 1 101 ? 22.130 4.877 -7.082 1.00 92.31 101 GLU A C 1
ATOM 819 O O . GLU A 1 101 ? 21.677 5.116 -8.205 1.00 92.31 101 GLU A O 1
ATOM 824 N N . PHE A 1 102 ? 21.392 4.327 -6.117 1.00 90.25 102 PHE A N 1
ATOM 825 C CA . PHE A 1 102 ? 20.000 3.927 -6.299 1.00 90.25 102 PHE A CA 1
ATOM 826 C C . PHE A 1 102 ? 19.079 5.139 -6.455 1.00 90.25 102 PHE A C 1
ATOM 828 O O . PHE A 1 102 ? 19.001 5.979 -5.563 1.00 90.25 102 PHE A O 1
ATOM 835 N N . ILE A 1 103 ? 18.347 5.197 -7.572 1.00 90.88 103 ILE A N 1
ATOM 836 C CA . ILE A 1 103 ? 17.336 6.231 -7.819 1.00 90.88 103 ILE A CA 1
ATOM 837 C C . ILE A 1 103 ? 15.963 5.722 -7.380 1.00 90.88 103 ILE A C 1
ATOM 839 O O . ILE A 1 103 ? 15.304 6.335 -6.545 1.00 90.88 103 ILE A O 1
ATOM 843 N N . GLN A 1 104 ? 15.508 4.617 -7.976 1.00 86.88 104 GLN A N 1
ATOM 844 C CA . GLN A 1 104 ? 14.174 4.068 -7.739 1.00 86.88 104 GLN A CA 1
ATOM 845 C C . GLN A 1 104 ? 14.048 2.631 -8.242 1.00 86.88 104 GLN A C 1
ATOM 847 O O . GLN A 1 104 ? 14.814 2.174 -9.091 1.00 86.88 104 GLN A O 1
ATOM 852 N N . ASN A 1 105 ? 13.011 1.944 -7.774 1.00 83.56 105 ASN A N 1
ATOM 853 C CA . ASN A 1 105 ? 12.558 0.696 -8.367 1.00 83.56 105 AS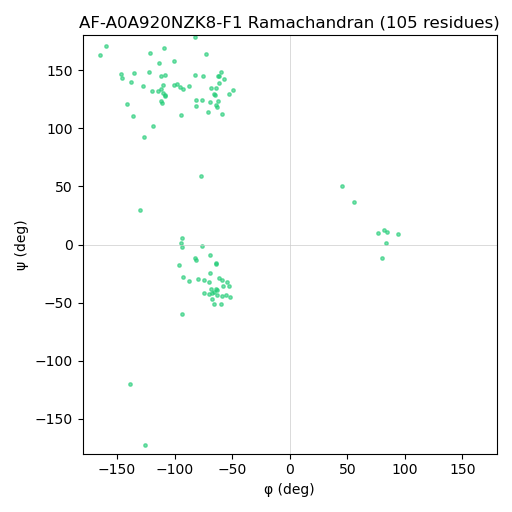N A CA 1
ATOM 854 C C . ASN A 1 105 ? 11.468 0.968 -9.406 1.00 83.56 105 ASN A C 1
ATOM 856 O O . ASN A 1 105 ? 10.517 1.693 -9.129 1.00 83.56 105 ASN A O 1
ATOM 860 N N . LEU A 1 106 ? 11.590 0.341 -10.572 1.00 78.12 106 LEU A N 1
ATOM 861 C CA . LEU A 1 106 ? 10.543 0.275 -11.590 1.00 78.12 106 LEU A CA 1
ATOM 862 C C . LEU A 1 106 ? 9.856 -1.097 -11.496 1.00 78.12 106 LEU A C 1
ATOM 864 O O . LEU A 1 106 ? 10.550 -2.102 -11.325 1.00 78.12 106 LEU A O 1
ATOM 868 N N . GLN A 1 107 ? 8.527 -1.147 -11.584 1.00 62.03 107 GLN A N 1
ATOM 869 C CA . GLN A 1 107 ? 7.728 -2.383 -11.636 1.00 62.03 107 GLN A CA 1
ATOM 870 C C . GLN A 1 107 ? 6.957 -2.463 -12.948 1.00 62.03 107 GLN A C 1
ATOM 872 O O . GLN A 1 107 ? 6.513 -1.394 -13.423 1.00 62.03 107 GLN A O 1
#